Protein AF-A0A482YVB9-F1 (afdb_monomer)

pLDDT: mean 91.52, std 13.42, range [43.28, 98.19]

Secondary structure (DSSP, 8-state):
----HHHHHHHHHHT--S---HHHHHHHHHHHHTT--EE---HHHHHH-TTEE-

Structure (mmCIF, N/CA/C/O backbone):
data_AF-A0A482YVB9-F1
#
_entry.id   AF-A0A482YVB9-F1
#
loop_
_atom_site.group_PDB
_atom_site.id
_atom_site.type_symbol
_atom_site.label_atom_id
_atom_site.label_alt_id
_atom_site.label_comp_id
_atom_site.label_asym_id
_atom_site.label_entity_id
_atom_site.label_seq_i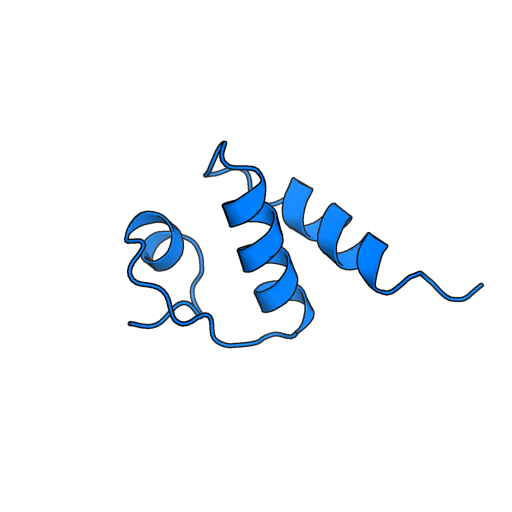d
_atom_site.pdbx_PDB_ins_code
_atom_site.Cartn_x
_atom_site.Cartn_y
_atom_site.Cartn_z
_atom_site.occupancy
_atom_site.B_iso_or_equiv
_atom_site.auth_seq_id
_atom_site.auth_comp_id
_atom_site.auth_asym_id
_atom_site.auth_atom_id
_atom_site.pdbx_PDB_model_num
ATOM 1 N N . MET A 1 1 ? 19.087 -14.462 -17.275 1.00 43.28 1 MET A N 1
ATOM 2 C CA . MET A 1 1 ? 19.300 -13.344 -16.334 1.00 43.28 1 MET A CA 1
ATOM 3 C C . MET A 1 1 ? 18.260 -13.496 -15.245 1.00 43.28 1 MET A C 1
ATOM 5 O O . MET A 1 1 ? 17.083 -13.433 -15.566 1.00 43.28 1 MET A O 1
ATOM 9 N N . ALA A 1 2 ? 18.668 -13.820 -14.018 1.00 46.44 2 ALA A N 1
ATOM 10 C CA . ALA A 1 2 ? 17.746 -13.831 -12.889 1.00 46.44 2 ALA A CA 1
ATOM 11 C C . ALA A 1 2 ? 17.357 -12.375 -12.617 1.00 46.44 2 ALA A C 1
ATOM 13 O O . ALA A 1 2 ? 18.213 -11.571 -12.257 1.00 46.44 2 ALA A O 1
ATOM 14 N N . THR A 1 3 ? 16.110 -12.007 -12.895 1.00 48.50 3 THR A N 1
ATOM 15 C CA . THR A 1 3 ? 15.547 -10.732 -12.450 1.00 48.50 3 THR A CA 1
ATOM 16 C C . THR A 1 3 ? 15.522 -10.769 -10.933 1.00 48.50 3 THR A C 1
ATOM 18 O O . THR A 1 3 ? 14.759 -11.517 -10.335 1.00 48.50 3 THR A O 1
ATOM 21 N N . THR A 1 4 ? 16.457 -10.039 -10.340 1.00 52.62 4 THR A N 1
ATOM 22 C CA . THR A 1 4 ? 16.669 -9.883 -8.907 1.00 52.62 4 THR A CA 1
ATOM 23 C C . THR A 1 4 ? 15.339 -9.594 -8.211 1.00 52.62 4 THR A C 1
ATOM 25 O O . THR A 1 4 ? 14.743 -8.561 -8.489 1.00 52.62 4 THR A O 1
ATOM 28 N N . GLU A 1 5 ? 14.892 -10.472 -7.308 1.00 68.19 5 GLU A N 1
ATOM 29 C CA . GLU A 1 5 ? 13.653 -10.347 -6.505 1.00 68.19 5 GLU A CA 1
ATOM 30 C C . GLU A 1 5 ? 13.414 -8.911 -5.989 1.00 68.19 5 GLU A C 1
ATOM 32 O O . GLU A 1 5 ? 12.304 -8.386 -6.010 1.00 68.19 5 GLU A O 1
ATOM 37 N N . SER A 1 6 ? 14.493 -8.216 -5.617 1.00 76.25 6 SER A N 1
ATOM 38 C CA . SER A 1 6 ? 14.447 -6.839 -5.129 1.00 76.25 6 SER A CA 1
ATOM 39 C C . SER A 1 6 ? 14.014 -5.794 -6.166 1.00 76.25 6 SER A C 1
ATOM 41 O O . SER A 1 6 ? 13.400 -4.803 -5.781 1.00 76.25 6 SER A O 1
ATOM 43 N N . SER A 1 7 ? 14.295 -5.967 -7.465 1.00 87.31 7 SER A N 1
ATOM 44 C CA . SER A 1 7 ? 13.969 -4.941 -8.474 1.00 87.31 7 SER A CA 1
ATOM 45 C C . SER A 1 7 ? 12.461 -4.759 -8.630 1.00 87.31 7 SER A C 1
ATOM 47 O O . SER A 1 7 ? 11.988 -3.633 -8.744 1.00 87.31 7 SER A O 1
ATOM 49 N N . VAL A 1 8 ? 11.699 -5.854 -8.545 1.00 89.69 8 VAL A N 1
ATOM 50 C CA . VAL A 1 8 ? 10.231 -5.841 -8.625 1.00 89.69 8 VAL A CA 1
ATOM 51 C C . VAL A 1 8 ? 9.622 -5.034 -7.477 1.00 89.69 8 VAL A C 1
ATOM 53 O O . VAL A 1 8 ? 8.632 -4.322 -7.672 1.00 89.69 8 VAL A O 1
ATOM 56 N N . ILE A 1 9 ? 10.232 -5.102 -6.290 1.00 93.06 9 ILE A N 1
ATOM 57 C CA . ILE A 1 9 ? 9.804 -4.329 -5.121 1.00 93.06 9 ILE A CA 1
ATOM 58 C C . ILE A 1 9 ? 10.060 -2.844 -5.363 1.00 93.06 9 ILE A C 1
ATOM 60 O O . ILE A 1 9 ? 9.155 -2.040 -5.166 1.00 93.06 9 ILE A O 1
ATOM 64 N N . PHE A 1 10 ? 11.246 -2.465 -5.847 1.00 93.75 10 PHE A N 1
ATOM 65 C CA . PHE A 1 10 ? 11.545 -1.060 -6.146 1.00 93.75 10 PHE A CA 1
ATOM 66 C C . PHE A 1 10 ? 10.634 -0.492 -7.243 1.00 93.75 10 PHE A C 1
ATOM 68 O O . PHE A 1 10 ? 10.084 0.596 -7.070 1.00 93.75 10 PHE A O 1
ATOM 75 N N . ASP A 1 11 ? 10.383 -1.246 -8.315 1.00 93.06 11 ASP A N 1
ATOM 76 C CA . ASP A 1 11 ? 9.460 -0.840 -9.383 1.00 93.06 11 ASP A CA 1
ATOM 77 C C . ASP A 1 11 ? 8.020 -0.678 -8.874 1.00 93.06 11 ASP A C 1
ATOM 79 O O . ASP A 1 11 ? 7.270 0.183 -9.341 1.00 93.06 11 ASP A O 1
ATOM 83 N N . SER A 1 12 ? 7.620 -1.497 -7.899 1.00 93.56 12 SER A N 1
ATOM 84 C CA . SER A 1 12 ? 6.315 -1.392 -7.244 1.00 93.56 12 SER A CA 1
ATOM 85 C C . SER A 1 12 ? 6.262 -0.212 -6.271 1.00 93.56 12 SER A C 1
ATOM 87 O O . SER A 1 12 ? 5.278 0.520 -6.267 1.00 93.56 12 SER A O 1
ATOM 89 N N . ALA A 1 13 ? 7.333 0.045 -5.518 1.00 96.25 13 ALA A N 1
ATOM 90 C CA . ALA A 1 13 ? 7.436 1.159 -4.575 1.00 96.25 13 ALA A CA 1
ATOM 91 C C . ALA A 1 13 ? 7.359 2.523 -5.274 1.00 96.25 13 ALA A C 1
ATOM 93 O O . ALA A 1 13 ? 6.786 3.463 -4.729 1.00 96.25 13 ALA A O 1
ATOM 94 N N . ILE A 1 14 ? 7.869 2.629 -6.506 1.00 95.19 14 ILE A N 1
ATOM 95 C CA . ILE A 1 14 ? 7.737 3.839 -7.335 1.00 95.19 14 ILE A CA 1
ATOM 96 C C . ILE A 1 14 ? 6.265 4.142 -7.669 1.00 95.19 14 ILE A C 1
ATOM 98 O O . ILE A 1 14 ? 5.904 5.308 -7.811 1.00 95.19 14 ILE A O 1
ATOM 102 N N . LYS A 1 15 ? 5.402 3.121 -7.755 1.00 94.31 15 LYS A N 1
ATOM 103 C CA . LYS A 1 15 ? 3.960 3.280 -8.028 1.00 94.31 15 LYS A CA 1
ATOM 104 C C . LYS A 1 15 ? 3.155 3.685 -6.790 1.00 94.31 15 LYS A C 1
ATOM 106 O O . LYS A 1 15 ? 1.985 4.028 -6.922 1.00 94.31 15 LYS A O 1
ATOM 111 N N . VAL A 1 16 ? 3.754 3.634 -5.599 1.00 96.69 16 VAL A N 1
ATOM 112 C CA . VAL A 1 16 ? 3.134 4.075 -4.344 1.00 96.69 16 VAL A CA 1
ATOM 113 C C . VAL A 1 16 ? 3.342 5.591 -4.207 1.00 96.69 16 VAL A C 1
ATOM 115 O O . VAL A 1 16 ? 4.316 6.061 -3.621 1.00 96.69 16 VAL A O 1
ATOM 118 N N . ASP A 1 17 ? 2.434 6.371 -4.795 1.00 96.12 17 ASP A N 1
ATOM 119 C CA . ASP A 1 17 ? 2.538 7.834 -4.932 1.00 96.12 17 ASP A CA 1
ATOM 120 C C . ASP A 1 17 ? 1.842 8.637 -3.815 1.00 96.12 17 ASP A C 1
ATOM 122 O O . ASP A 1 17 ? 2.103 9.830 -3.646 1.00 96.12 17 ASP A O 1
ATOM 126 N N . TRP A 1 18 ? 1.005 7.983 -3.011 1.00 96.88 18 TRP A N 1
ATOM 127 C CA . TRP A 1 18 ? 0.164 8.610 -1.984 1.00 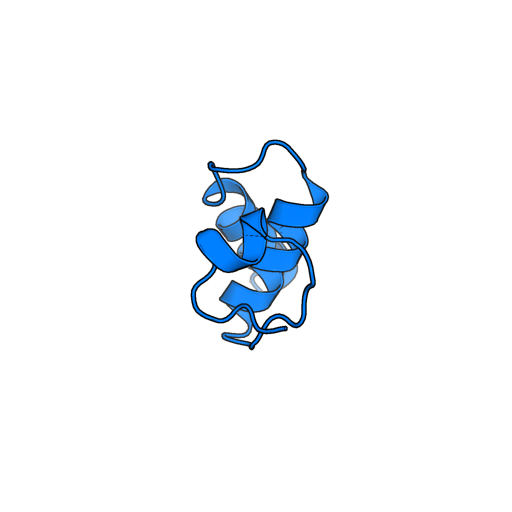96.88 18 TRP A CA 1
ATOM 128 C C . TRP A 1 18 ? 0.875 8.900 -0.651 1.00 96.88 18 TRP A C 1
ATOM 130 O O . TRP A 1 18 ? 0.362 9.663 0.167 1.00 96.88 18 TRP A O 1
ATOM 140 N N . THR A 1 19 ? 2.062 8.335 -0.417 1.00 96.94 19 THR A N 1
ATOM 141 C CA . THR A 1 19 ? 2.915 8.646 0.746 1.00 96.94 19 THR A CA 1
ATOM 142 C C . THR A 1 19 ? 4.278 9.133 0.284 1.00 96.94 19 THR A C 1
ATOM 144 O O . THR A 1 19 ? 4.779 8.719 -0.761 1.00 96.94 19 THR A O 1
ATOM 147 N N . ARG A 1 20 ? 4.890 10.036 1.053 1.00 95.50 20 ARG A N 1
ATOM 148 C CA . ARG A 1 20 ? 6.273 10.498 0.838 1.00 95.50 20 ARG A CA 1
ATOM 149 C C . ARG A 1 20 ? 7.290 9.677 1.632 1.00 95.50 20 ARG A C 1
ATOM 151 O O . ARG A 1 20 ? 8.483 9.844 1.398 1.00 95.50 20 ARG A O 1
ATOM 158 N N . ASP A 1 21 ? 6.832 8.833 2.556 1.00 97.38 21 ASP A N 1
ATOM 159 C CA . ASP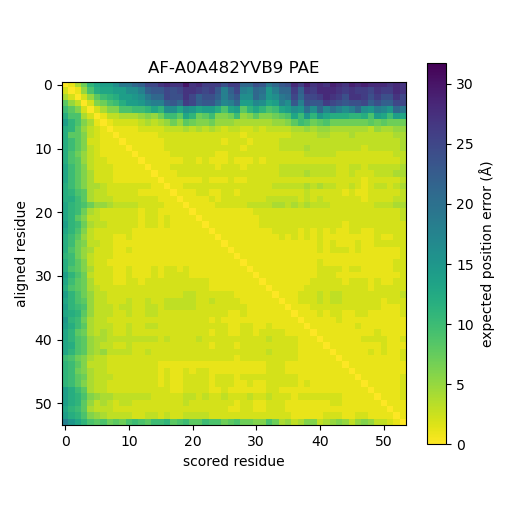 A 1 21 ? 7.703 7.972 3.345 1.00 97.38 21 ASP A CA 1
ATOM 160 C C . ASP A 1 21 ? 8.204 6.811 2.479 1.00 97.38 21 ASP A C 1
ATOM 162 O O . ASP A 1 21 ? 7.424 6.033 1.930 1.00 97.38 21 ASP A O 1
ATOM 166 N N . VAL A 1 22 ? 9.522 6.711 2.322 1.00 95.94 22 VAL A N 1
ATOM 167 C CA . VAL A 1 22 ? 10.147 5.669 1.501 1.00 95.94 22 VAL A CA 1
ATOM 168 C C . VAL A 1 22 ? 9.976 4.273 2.100 1.00 95.94 22 VAL A C 1
ATOM 170 O O . VAL A 1 22 ? 9.912 3.305 1.345 1.00 95.94 22 VAL A O 1
ATOM 173 N N . PHE A 1 23 ? 9.862 4.150 3.423 1.00 96.31 23 PHE A N 1
ATOM 174 C CA . PHE A 1 23 ? 9.661 2.869 4.089 1.00 96.31 23 PHE A CA 1
ATOM 175 C C . PHE A 1 23 ? 8.229 2.375 3.926 1.00 96.31 23 PHE A C 1
ATOM 177 O O . PHE A 1 23 ? 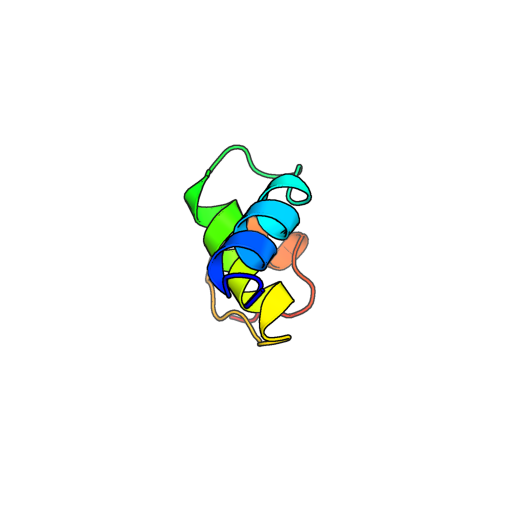8.052 1.203 3.599 1.00 96.31 23 PHE A O 1
ATOM 184 N N . ASP A 1 24 ? 7.225 3.252 4.023 1.00 97.50 24 ASP A N 1
ATOM 185 C CA . ASP A 1 24 ? 5.836 2.881 3.709 1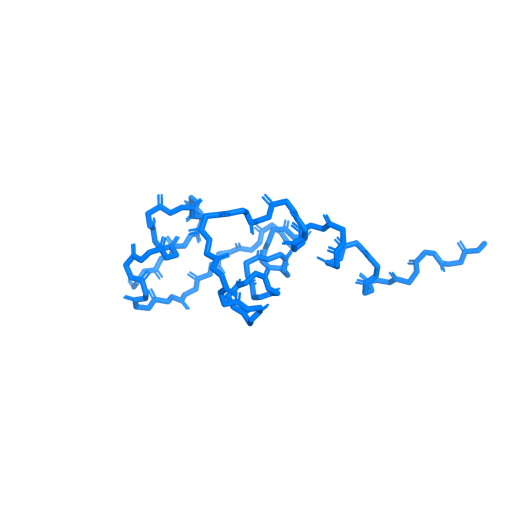.00 97.50 24 ASP A CA 1
ATOM 186 C C . ASP A 1 24 ? 5.733 2.323 2.288 1.00 97.50 24 ASP A C 1
ATOM 188 O O . ASP A 1 24 ? 5.118 1.279 2.058 1.00 97.50 24 ASP A O 1
ATOM 192 N N . ARG A 1 25 ? 6.388 2.991 1.326 1.00 97.62 25 ARG A N 1
ATOM 193 C CA . ARG A 1 25 ? 6.409 2.545 -0.074 1.00 97.62 25 ARG A CA 1
ATOM 194 C C . ARG A 1 25 ? 7.020 1.160 -0.214 1.00 97.62 25 ARG A C 1
ATOM 196 O O . ARG A 1 25 ? 6.464 0.338 -0.933 1.00 97.62 25 ARG A O 1
ATOM 203 N N . LEU A 1 26 ? 8.138 0.896 0.460 1.00 97.25 26 LEU A N 1
ATOM 204 C CA . LEU A 1 26 ? 8.817 -0.399 0.395 1.00 97.25 26 LEU A CA 1
ATOM 205 C C . LEU A 1 26 ? 8.014 -1.516 1.072 1.00 97.25 26 LEU A C 1
ATOM 207 O O . LEU A 1 26 ? 7.902 -2.601 0.509 1.00 97.25 26 LEU A O 1
ATOM 211 N N . ILE A 1 27 ? 7.418 -1.254 2.238 1.00 97.06 27 ILE A N 1
ATOM 212 C CA . ILE A 1 27 ? 6.602 -2.235 2.968 1.00 97.06 27 ILE A CA 1
ATOM 213 C C . ILE A 1 27 ? 5.359 -2.607 2.152 1.00 97.06 27 ILE A C 1
ATOM 215 O O . ILE A 1 27 ? 5.066 -3.789 1.967 1.00 97.06 27 ILE A O 1
ATOM 219 N N . VAL A 1 28 ? 4.653 -1.609 1.611 1.00 97.69 28 VAL A N 1
ATOM 220 C CA . VAL A 1 28 ? 3.477 -1.844 0.763 1.00 97.69 28 VAL A CA 1
ATOM 221 C C . VAL A 1 28 ? 3.880 -2.538 -0.537 1.00 9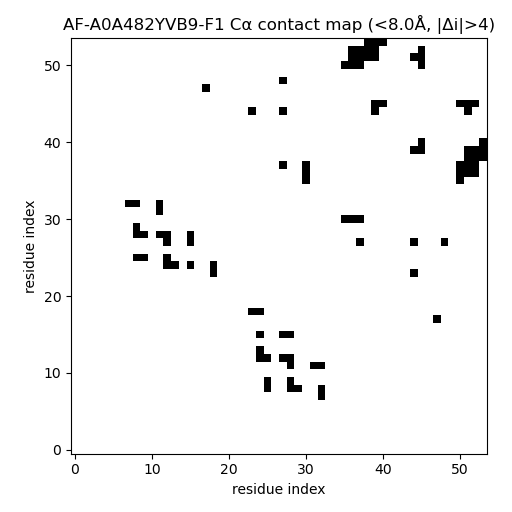7.69 28 VAL A C 1
ATOM 223 O O . VAL A 1 28 ? 3.217 -3.487 -0.945 1.00 97.69 28 VAL A O 1
ATOM 226 N N . ALA A 1 29 ? 4.991 -2.141 -1.160 1.00 97.00 29 ALA A N 1
ATOM 227 C CA . ALA A 1 29 ? 5.491 -2.782 -2.373 1.00 97.00 29 ALA A CA 1
ATOM 228 C C . ALA A 1 29 ? 5.851 -4.259 -2.172 1.00 97.00 29 ALA A C 1
ATOM 230 O O . ALA A 1 29 ? 5.524 -5.076 -3.031 1.00 97.00 29 ALA A O 1
ATOM 231 N N . GLN A 1 30 ? 6.476 -4.612 -1.044 1.00 96.25 30 GLN A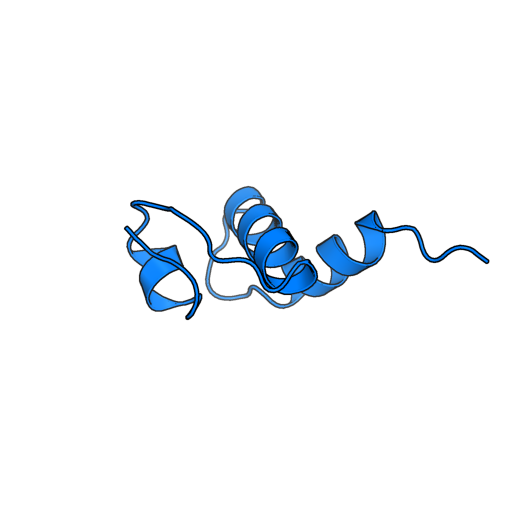 N 1
ATOM 232 C CA . GLN A 1 30 ? 6.738 -6.006 -0.688 1.00 96.25 30 GLN A CA 1
ATOM 233 C C . GLN A 1 30 ? 5.424 -6.786 -0.552 1.00 96.25 30 GLN A C 1
ATOM 235 O O . GLN A 1 30 ? 5.248 -7.815 -1.200 1.00 96.25 30 GLN A O 1
ATOM 240 N N . ALA A 1 31 ? 4.460 -6.263 0.216 1.00 96.44 31 ALA A N 1
ATOM 241 C CA . ALA A 1 31 ? 3.158 -6.909 0.392 1.00 96.44 31 ALA A CA 1
ATOM 242 C C . ALA A 1 31 ? 2.403 -7.073 -0.941 1.00 96.44 31 ALA A C 1
ATOM 244 O O . ALA A 1 31 ? 1.775 -8.106 -1.180 1.00 96.44 31 ALA A O 1
ATOM 245 N N . MET A 1 32 ? 2.502 -6.089 -1.840 1.00 94.56 32 MET A N 1
ATOM 246 C CA . MET A 1 32 ? 1.952 -6.161 -3.194 1.00 94.56 32 MET A CA 1
ATOM 247 C C . MET A 1 32 ? 2.615 -7.265 -4.026 1.00 94.56 32 MET A C 1
ATOM 249 O O . MET A 1 32 ? 1.899 -8.026 -4.683 1.00 94.56 32 MET A O 1
ATOM 253 N N . ALA A 1 33 ? 3.950 -7.357 -4.001 1.00 92.81 33 ALA A N 1
ATOM 254 C CA . ALA A 1 33 ? 4.718 -8.361 -4.738 1.00 92.81 33 ALA A CA 1
ATOM 255 C C . ALA A 1 33 ? 4.351 -9.785 -4.290 1.00 92.81 33 ALA A C 1
ATOM 257 O O . ALA A 1 33 ? 4.057 -10.641 -5.126 1.00 92.81 33 ALA A O 1
ATOM 258 N N . ASP A 1 34 ? 4.229 -9.987 -2.978 1.00 93.12 34 ASP A N 1
ATOM 259 C CA . ASP A 1 34 ? 3.870 -11.276 -2.378 1.00 93.12 34 ASP A CA 1
ATOM 260 C C . ASP A 1 34 ? 2.359 -11.547 -2.391 1.00 93.12 34 ASP A C 1
ATOM 262 O O . ASP A 1 34 ? 1.900 -12.625 -2.012 1.00 93.12 34 ASP A O 1
ATOM 266 N N . LYS A 1 35 ? 1.554 -10.563 -2.818 1.00 93.56 35 LYS A N 1
ATOM 267 C CA . LYS A 1 35 ? 0.085 -10.569 -2.724 1.00 93.56 35 LYS A CA 1
ATOM 268 C C . LYS A 1 35 ? -0.412 -10.831 -1.293 1.00 93.56 35 LYS A C 1
ATOM 270 O O . LYS A 1 35 ? -1.529 -11.336 -1.131 1.00 93.56 35 LYS A O 1
ATOM 275 N N . ALA A 1 36 ? 0.378 -10.460 -0.293 1.00 96.31 36 ALA A N 1
ATOM 276 C CA . ALA A 1 36 ? 0.144 -10.720 1.118 1.00 96.31 36 ALA A CA 1
ATOM 277 C C . ALA A 1 36 ? -0.796 -9.689 1.762 1.00 96.31 36 ALA A C 1
ATOM 279 O O . ALA A 1 36 ? -0.946 -8.559 1.278 1.00 96.31 36 ALA A O 1
ATOM 280 N N . GLU A 1 37 ? -1.414 -10.088 2.873 1.00 98.19 37 GLU A N 1
ATOM 281 C CA . GLU A 1 37 ? -2.047 -9.156 3.806 1.00 98.19 37 GLU A CA 1
ATOM 282 C C . GLU A 1 37 ? -0.972 -8.403 4.594 1.00 98.19 37 GLU A C 1
ATOM 284 O O . GLU A 1 37 ? 0.039 -8.982 4.994 1.00 98.19 37 GLU A O 1
ATOM 289 N N . LEU A 1 38 ? -1.184 -7.104 4.807 1.00 97.88 38 LEU A N 1
ATOM 290 C CA . LEU A 1 38 ? -0.265 -6.249 5.556 1.00 97.88 38 LEU A CA 1
ATOM 291 C C . LEU A 1 38 ? -0.911 -5.848 6.881 1.00 97.88 38 LEU A C 1
ATOM 293 O O . LEU A 1 38 ? -1.803 -5.004 6.908 1.00 97.88 38 LEU A O 1
ATOM 297 N N . ILE A 1 39 ? -0.448 -6.437 7.981 1.00 98.00 39 ILE A N 1
ATOM 298 C CA . ILE A 1 39 ? -0.908 -6.066 9.324 1.00 98.00 39 ILE A CA 1
ATOM 299 C C . ILE A 1 39 ? -0.282 -4.718 9.701 1.00 98.00 39 ILE A C 1
ATOM 301 O O . ILE A 1 39 ? 0.941 -4.611 9.798 1.00 98.00 39 ILE A O 1
ATOM 305 N N . THR A 1 40 ? -1.095 -3.679 9.907 1.00 97.50 40 THR A N 1
ATOM 306 C CA . THR A 1 40 ? -0.606 -2.334 10.252 1.00 97.50 40 THR A CA 1
ATOM 307 C C . THR A 1 40 ? -1.662 -1.463 10.928 1.00 97.50 40 THR A C 1
ATOM 309 O O . THR A 1 40 ? -2.835 -1.497 10.567 1.00 97.50 40 THR A O 1
ATOM 312 N N . LYS A 1 41 ? -1.236 -0.629 11.890 1.00 97.69 41 LYS A N 1
ATOM 313 C CA . LYS A 1 41 ? -2.108 0.384 12.527 1.00 97.69 41 LYS A CA 1
ATOM 314 C C . LYS A 1 41 ? -2.264 1.628 11.680 1.00 97.69 41 LYS A C 1
ATOM 316 O O . LYS A 1 41 ? -3.064 2.504 12.008 1.00 97.69 41 LYS A O 1
ATOM 321 N N . ASP A 1 42 ? -1.408 1.770 10.679 1.00 97.56 42 ASP A N 1
ATOM 322 C CA . ASP A 1 42 ? -1.294 3.002 9.935 1.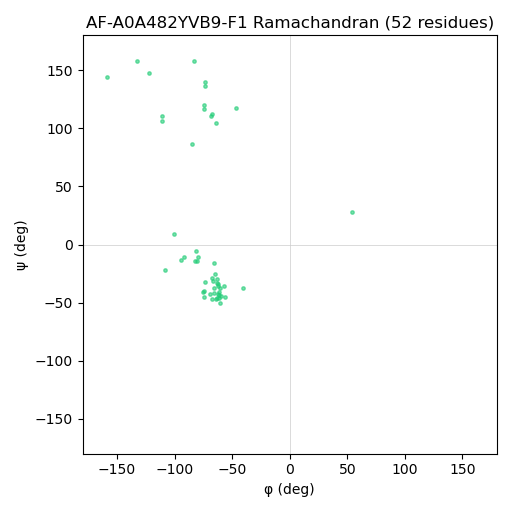00 97.56 42 ASP A CA 1
ATOM 323 C C . ASP A 1 42 ? -2.571 3.234 9.122 1.00 97.56 42 ASP A C 1
ATOM 325 O O . ASP A 1 42 ? -2.883 2.505 8.179 1.00 97.56 42 ASP A O 1
ATOM 329 N N . GLY A 1 43 ? -3.323 4.268 9.501 1.00 97.56 43 GLY A N 1
ATOM 330 C CA . GLY A 1 43 ? -4.585 4.612 8.854 1.00 97.56 43 GLY A CA 1
ATOM 331 C C . GLY A 1 43 ? -4.424 5.041 7.395 1.00 97.56 43 GLY A C 1
ATOM 332 O O . GLY A 1 43 ? -5.357 4.888 6.609 1.00 97.56 43 GLY A O 1
ATOM 333 N N . ASN A 1 44 ? -3.256 5.560 7.014 1.00 97.56 44 ASN A N 1
ATOM 334 C CA . ASN A 1 44 ? -2.961 5.930 5.639 1.00 97.56 44 ASN A CA 1
ATOM 335 C C . ASN A 1 44 ? -2.711 4.670 4.797 1.00 97.56 44 ASN A C 1
ATOM 337 O O . ASN A 1 44 ? -3.320 4.517 3.740 1.00 97.56 44 ASN A O 1
ATOM 341 N N . ILE A 1 45 ? -1.920 3.715 5.301 1.00 98.06 45 ILE A N 1
ATOM 342 C CA . ILE A 1 45 ? -1.738 2.417 4.630 1.00 98.06 45 ILE A CA 1
ATOM 343 C C . ILE A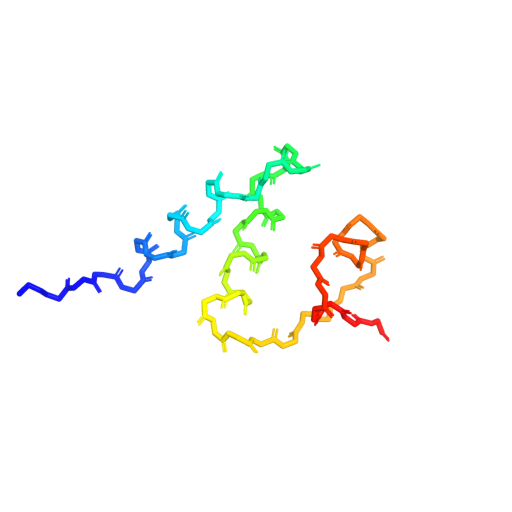 1 45 ? -3.075 1.670 4.526 1.00 98.06 45 ILE A C 1
ATOM 345 O O . ILE A 1 45 ? -3.418 1.210 3.440 1.00 98.06 45 ILE A O 1
ATOM 349 N N . LEU A 1 46 ? -3.871 1.610 5.600 1.00 98.12 46 LEU A N 1
ATOM 350 C CA . LEU A 1 46 ? -5.201 0.977 5.596 1.00 98.12 46 LEU A CA 1
ATOM 351 C C . LEU A 1 46 ? -6.148 1.584 4.551 1.00 98.12 46 LEU A C 1
ATOM 353 O O . LEU A 1 46 ? -6.947 0.879 3.939 1.00 98.12 46 LEU A O 1
ATOM 357 N N . LYS A 1 47 ? -6.054 2.897 4.322 1.00 98.12 47 LYS A N 1
ATOM 358 C CA . LYS A 1 47 ? -6.869 3.608 3.330 1.00 98.12 47 LYS A CA 1
ATOM 359 C C . LYS A 1 47 ? -6.435 3.328 1.888 1.00 98.12 47 LYS A C 1
ATOM 361 O O . LYS A 1 47 ? -7.276 3.369 0.990 1.00 98.12 47 LYS A O 1
ATOM 366 N N . HIS A 1 48 ? -5.143 3.100 1.656 1.00 97.81 48 HIS A N 1
ATOM 367 C CA . HIS A 1 48 ? -4.560 3.064 0.313 1.00 97.81 48 HIS A CA 1
ATOM 368 C C . HIS A 1 48 ? -4.143 1.664 -0.167 1.00 97.81 48 HIS A C 1
ATOM 370 O O . HIS A 1 48 ? -4.081 1.441 -1.377 1.00 97.81 48 HIS A O 1
ATOM 376 N N . TYR A 1 49 ? -3.908 0.707 0.734 1.00 97.44 49 TYR A N 1
ATOM 377 C CA . TYR A 1 49 ? -3.616 -0.686 0.400 1.00 97.44 49 TYR A CA 1
ATOM 378 C C . TYR A 1 49 ? -4.774 -1.593 0.826 1.00 97.44 49 TYR A C 1
ATOM 380 O O . TYR A 1 49 ? -5.010 -1.831 2.003 1.00 97.44 49 TYR A O 1
ATOM 388 N N . ASN A 1 50 ? -5.498 -2.137 -0.150 1.00 96.94 50 ASN A N 1
ATOM 389 C CA . ASN A 1 50 ? -6.744 -2.878 0.074 1.00 96.94 50 ASN A CA 1
ATOM 390 C C . ASN A 1 50 ? -6.600 -4.208 0.838 1.00 96.94 50 ASN A C 1
ATOM 392 O O . ASN A 1 50 ? -7.606 -4.742 1.296 1.00 96.94 50 ASN A O 1
ATOM 396 N N . LYS A 1 51 ? -5.385 -4.754 0.947 1.00 97.56 51 LYS A N 1
ATOM 397 C CA . LYS A 1 51 ? -5.077 -5.945 1.755 1.00 97.56 51 LYS A CA 1
ATOM 398 C C . LYS A 1 51 ? -4.431 -5.594 3.096 1.00 97.56 51 LYS A C 1
ATOM 400 O O . LYS A 1 51 ? -3.913 -6.478 3.775 1.00 97.56 51 LYS A O 1
ATOM 405 N N . ALA A 1 52 ? -4.397 -4.316 3.465 1.00 97.88 52 ALA A N 1
ATOM 406 C CA . ALA A 1 52 ? -3.998 -3.929 4.804 1.00 97.88 52 ALA A CA 1
ATOM 407 C C . ALA A 1 52 ? -5.113 -4.274 5.802 1.00 97.88 52 ALA A C 1
ATOM 409 O O . ALA A 1 52 ? -6.290 -4.022 5.541 1.00 97.88 52 ALA A O 1
ATOM 410 N N . VAL A 1 53 ? -4.727 -4.842 6.942 1.00 97.69 53 VAL A N 1
ATOM 411 C CA . VAL A 1 53 ? -5.626 -5.254 8.030 1.00 97.69 53 VAL A CA 1
ATOM 412 C C . VAL A 1 53 ? -5.081 -4.765 9.373 1.00 97.69 53 VAL A C 1
ATOM 414 O O . VAL A 1 53 ? -3.882 -4.495 9.490 1.00 97.69 53 VAL A O 1
ATOM 417 N N . TRP A 1 54 ? -5.955 -4.645 10.377 1.00 89.88 54 TRP A N 1
ATOM 418 C CA . TRP A 1 54 ? -5.592 -4.245 11.739 1.00 89.88 54 TRP A CA 1
ATOM 419 C C . TRP A 1 54 ? -5.933 -5.321 12.763 1.00 89.88 54 TRP A C 1
ATOM 421 O O . TRP A 1 54 ? -7.102 -5.770 12.761 1.00 89.88 54 TRP A O 1
#

Sequence (54 aa):
MATTESSVIFDSAIKVDWTRDVFDRLIVAQAMADKAELITKDGNILKHYNKAVW

Nearest PDB structures (foldseek):
  7by2-assembly1_B-2  TM=8.675E-01  e=1.227E-01  Klebsiella pneumoniae
  1v8o-assembly1_C  TM=7.714E-01  e=5.707E-01  Pyrobaculum aerophilum
  5ecw-assembly1_B  TM=5.579E-01  e=1.312E+00  Shigella flexneri
  2h1c-assembly1_A  TM=5.762E-01  e=1.590E+00  Neisseria gonorrhoeae
  5ecy-assembly1_E  TM=5.909E-01  e=3.897E+00  Shigella flexneri

Foldseek 3Di:
DPPPPVVQLVVQLVVVPQDPDSVLSSLLSVCVSVVHAAEDPDPSCVVPRVSYDD

Radius of gyration: 11.22 Å; Cα contacts (8 Å, |Δi|>4): 49; chains: 1; bounding box: 26×24×29 Å

Solvent-accessible surface area (backbone atoms only — not comparable to full-atom values): 3260 Å² total; per-residue (Å²): 130,86,79,54,77,65,55,60,28,53,62,41,21,69,70,44,74,92,56,88,52,68,64,61,22,46,55,51,14,44,28,58,74,70,70,42,72,39,83,48,87,49,66,65,52,49,73,73,36,91,49,39,42,120

Mean predicted aligned error: 4.15 Å